Protein AF-A0A2W4MS15-F1 (afdb_monomer_lite)

pLDDT: mean 73.42, std 10.1, range [47.19, 88.62]

Radius of gyration: 22.42 Å; chains: 1; bounding box: 55×17×65 Å

Structure (mmCIF, N/CA/C/O backbone):
data_AF-A0A2W4MS15-F1
#
_entry.id   AF-A0A2W4MS15-F1
#
loop_
_atom_site.group_PDB
_atom_site.id
_atom_site.type_symbol
_atom_site.label_atom_id
_atom_site.label_alt_id
_atom_site.label_comp_id
_atom_site.label_asym_id
_atom_site.label_entity_id
_atom_site.label_seq_id
_atom_site.pdbx_PDB_ins_code
_atom_site.Cartn_x
_atom_site.Cartn_y
_atom_site.Cartn_z
_atom_site.occupancy
_atom_site.B_iso_or_equiv
_atom_site.auth_seq_id
_atom_site.auth_comp_id
_atom_site.auth_asym_id
_atom_site.auth_atom_id
_atom_site.pdbx_PDB_model_num
ATOM 1 N N . MET A 1 1 ? -2.195 6.714 -44.480 1.00 55.25 1 MET A N 1
ATOM 2 C CA . MET A 1 1 ? -2.431 7.238 -43.115 1.00 55.25 1 MET A CA 1
ATOM 3 C C . MET A 1 1 ? -1.509 6.511 -42.140 1.00 55.25 1 MET A C 1
ATOM 5 O O . MET A 1 1 ? -1.651 5.297 -42.028 1.00 55.25 1 MET A O 1
ATOM 9 N N . PRO A 1 2 ? -0.529 7.174 -41.500 1.00 47.19 2 PRO A N 1
ATOM 10 C CA . PRO A 1 2 ? 0.364 6.512 -40.549 1.00 47.19 2 PRO A CA 1
ATOM 11 C C . PRO A 1 2 ? -0.349 6.268 -39.208 1.00 47.19 2 PRO A C 1
ATOM 13 O O . PRO A 1 2 ? -0.942 7.177 -38.630 1.00 47.19 2 PRO A O 1
ATOM 16 N N . LYS A 1 3 ? -0.313 5.019 -38.728 1.00 52.78 3 LYS A N 1
ATOM 17 C CA . LYS A 1 3 ? -0.880 4.596 -37.441 1.00 52.78 3 LYS A CA 1
ATOM 18 C C . LYS A 1 3 ? 0.089 4.965 -36.314 1.00 52.78 3 LYS A C 1
ATOM 20 O O . LYS A 1 3 ? 1.171 4.397 -36.212 1.00 52.78 3 LYS A O 1
ATOM 25 N N . PHE A 1 4 ? -0.311 5.904 -35.461 1.00 57.56 4 PHE A N 1
ATOM 26 C CA . PHE A 1 4 ? 0.367 6.193 -34.198 1.00 57.56 4 PHE A CA 1
ATOM 27 C C . PHE A 1 4 ? 0.059 5.090 -33.176 1.00 57.56 4 PHE A C 1
ATOM 29 O O . PHE A 1 4 ? -0.883 5.201 -32.399 1.00 57.56 4 PHE A O 1
ATOM 36 N N . THR A 1 5 ? 0.863 4.032 -33.130 1.00 56.72 5 THR A N 1
ATOM 37 C CA . THR A 1 5 ? 0.926 3.145 -31.957 1.00 56.72 5 THR A CA 1
ATOM 38 C C . THR A 1 5 ? 2.009 3.661 -31.021 1.00 56.72 5 THR A C 1
ATOM 40 O O . THR A 1 5 ? 3.182 3.318 -31.144 1.00 56.72 5 THR A O 1
ATOM 43 N N . ARG A 1 6 ? 1.620 4.549 -30.099 1.00 58.78 6 ARG A N 1
ATOM 44 C CA . ARG A 1 6 ? 2.477 4.956 -28.979 1.00 58.78 6 ARG A CA 1
ATOM 45 C C . ARG A 1 6 ? 2.572 3.785 -27.990 1.00 58.78 6 ARG A C 1
ATOM 47 O O . ARG A 1 6 ? 1.523 3.267 -27.612 1.00 58.78 6 ARG A O 1
ATOM 54 N N . PRO A 1 7 ? 3.763 3.389 -27.508 1.00 56.69 7 PRO A N 1
ATOM 55 C CA . PRO A 1 7 ? 3.911 2.371 -26.466 1.00 56.69 7 PRO A CA 1
ATOM 56 C C . PRO A 1 7 ? 3.540 2.943 -25.082 1.00 56.69 7 PRO A C 1
ATOM 58 O O . PRO A 1 7 ? 4.332 2.929 -24.148 1.00 56.69 7 PRO A O 1
ATOM 61 N N . GLN A 1 8 ? 2.331 3.497 -24.946 1.00 58.50 8 GLN A N 1
ATOM 62 C CA . GLN A 1 8 ? 1.786 3.977 -23.669 1.00 58.50 8 GLN A CA 1
ATOM 63 C C . GLN A 1 8 ? 1.354 2.826 -22.742 1.00 58.50 8 GLN A C 1
ATOM 65 O O . GLN A 1 8 ? 1.166 3.042 -21.548 1.00 58.50 8 GLN A O 1
ATOM 70 N N . SER A 1 9 ? 1.230 1.603 -23.266 1.00 63.28 9 SER A N 1
ATOM 71 C CA . SER A 1 9 ? 0.736 0.437 -22.527 1.00 63.28 9 SER A CA 1
ATOM 72 C C . SER A 1 9 ? 1.659 -0.014 -21.394 1.00 63.28 9 SER A C 1
ATOM 74 O O . SER A 1 9 ? 1.166 -0.402 -20.341 1.00 63.28 9 SER A O 1
ATOM 76 N N . ALA A 1 10 ? 2.980 0.066 -21.569 1.00 70.81 10 ALA A N 1
ATOM 77 C CA . ALA A 1 10 ? 3.926 -0.482 -20.595 1.00 70.81 10 ALA A CA 1
ATOM 78 C C . 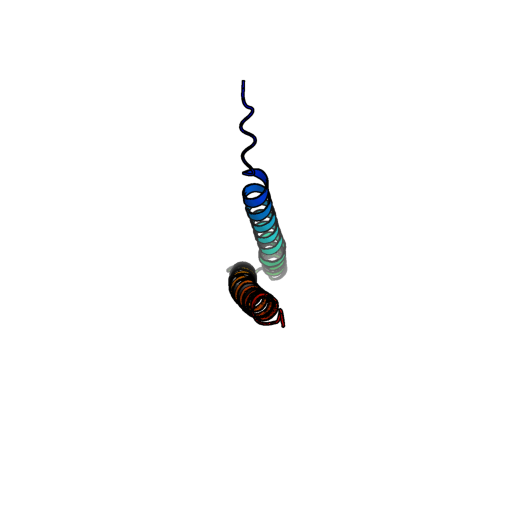ALA A 1 10 ? 3.919 0.292 -19.267 1.00 70.81 10 ALA A C 1
ATOM 80 O O . ALA A 1 10 ? 3.889 -0.308 -18.198 1.00 70.81 10 ALA A O 1
ATOM 81 N N . TYR A 1 11 ? 3.889 1.627 -19.318 1.00 71.88 11 TYR A N 1
ATOM 82 C CA . TYR A 1 11 ? 3.835 2.448 -18.104 1.00 71.88 11 TYR A CA 1
ATOM 83 C C . TYR A 1 11 ? 2.498 2.322 -17.379 1.00 71.88 11 TYR A C 1
ATOM 85 O O . TYR A 1 11 ? 2.473 2.283 -16.151 1.00 71.88 11 TYR A O 1
ATOM 93 N N . LEU A 1 12 ? 1.401 2.221 -18.135 1.00 78.19 12 LEU A N 1
ATOM 94 C CA . LEU A 1 12 ? 0.075 2.022 -17.564 1.00 78.19 12 LEU A CA 1
ATOM 95 C C . LEU A 1 12 ? -0.009 0.673 -16.840 1.00 78.19 12 LEU A C 1
ATOM 97 O O . LEU A 1 12 ? -0.486 0.625 -15.714 1.00 78.19 12 LEU A O 1
ATOM 101 N N . GLN A 1 13 ? 0.515 -0.398 -17.442 1.00 81.19 13 GLN A N 1
ATOM 102 C CA . GLN A 1 13 ? 0.555 -1.726 -16.821 1.00 81.19 13 GLN A CA 1
ATOM 103 C C . GLN A 1 13 ? 1.391 -1.731 -15.539 1.00 81.19 13 GLN A C 1
ATOM 105 O O . GLN A 1 13 ? 0.920 -2.199 -14.510 1.00 81.19 13 GLN A O 1
ATOM 110 N N . VAL A 1 14 ? 2.583 -1.125 -15.562 1.00 80.56 14 VAL A N 1
ATOM 111 C CA . VAL A 1 14 ? 3.446 -1.041 -14.372 1.00 80.56 14 VAL A CA 1
ATOM 112 C C . VAL A 1 14 ? 2.779 -0.248 -13.245 1.00 80.56 14 VAL A C 1
ATOM 114 O O . VAL A 1 14 ? 2.865 -0.645 -12.084 1.00 80.56 14 VAL A O 1
ATOM 117 N N . ALA A 1 15 ? 2.106 0.860 -13.565 1.00 81.88 15 ALA A N 1
ATOM 118 C CA . ALA A 1 15 ? 1.382 1.651 -12.572 1.00 81.88 15 ALA A CA 1
ATOM 119 C C . ALA A 1 15 ? 0.190 0.879 -11.982 1.00 81.88 15 ALA A C 1
ATOM 121 O O . ALA A 1 15 ? -0.032 0.923 -10.773 1.00 81.88 15 ALA A O 1
ATOM 122 N N . VAL A 1 16 ? -0.543 0.143 -12.822 1.00 87.62 16 VAL A N 1
ATOM 123 C CA . VAL A 1 16 ? -1.684 -0.684 -12.410 1.00 87.62 16 VAL A CA 1
ATOM 124 C C . VAL A 1 16 ? -1.235 -1.840 -11.515 1.00 87.62 16 VAL A C 1
ATOM 126 O O . VAL A 1 16 ? -1.803 -2.012 -10.439 1.00 87.62 16 VAL A O 1
ATOM 129 N N . ASP A 1 17 ? -0.181 -2.570 -11.884 1.00 84.56 17 ASP A N 1
ATOM 130 C CA . ASP A 1 17 ? 0.389 -3.641 -11.054 1.00 84.56 17 ASP A CA 1
ATOM 131 C C . ASP A 1 17 ? 0.850 -3.115 -9.693 1.00 84.56 17 ASP A C 1
ATOM 133 O O . ASP A 1 17 ? 0.646 -3.754 -8.658 1.00 84.56 17 ASP A O 1
ATOM 137 N N . PHE A 1 18 ? 1.450 -1.922 -9.676 1.00 83.75 18 PHE A N 1
ATOM 138 C CA . PHE A 1 18 ? 1.875 -1.280 -8.439 1.00 83.75 18 PHE A CA 1
ATOM 139 C C . PHE A 1 18 ? 0.681 -0.902 -7.554 1.00 83.75 18 PHE A C 1
ATOM 141 O O . PHE A 1 18 ? 0.711 -1.145 -6.348 1.00 83.75 18 PHE A O 1
ATOM 148 N N . GLY A 1 19 ? -0.387 -0.369 -8.154 1.00 85.19 19 GLY A N 1
ATOM 149 C CA . GLY A 1 19 ? -1.639 -0.067 -7.463 1.00 85.19 19 GLY A CA 1
ATOM 150 C C . GLY A 1 19 ? -2.300 -1.315 -6.877 1.00 85.19 19 GLY A C 1
ATOM 151 O O . GLY A 1 19 ? -2.675 -1.312 -5.708 1.00 85.19 19 GLY A O 1
ATOM 152 N N . TYR A 1 20 ? -2.374 -2.410 -7.637 1.00 88.62 20 TYR A N 1
ATOM 153 C CA . TYR A 1 20 ? -2.907 -3.679 -7.134 1.00 88.62 20 TYR A CA 1
ATOM 154 C C . TYR A 1 20 ? -2.073 -4.247 -5.988 1.00 88.62 20 TYR A C 1
ATOM 156 O O . TYR A 1 20 ? -2.635 -4.727 -5.007 1.00 88.62 20 TYR A O 1
ATOM 164 N N . MET A 1 21 ? -0.744 -4.173 -6.079 1.00 84.88 21 MET A N 1
ATOM 165 C CA . MET A 1 21 ? 0.146 -4.638 -5.017 1.00 84.88 21 MET A CA 1
ATOM 166 C C . MET A 1 21 ? -0.010 -3.803 -3.736 1.00 84.88 21 MET A C 1
ATOM 168 O O . MET A 1 21 ? 0.008 -4.369 -2.644 1.00 84.88 21 MET A O 1
ATOM 172 N N . LEU A 1 22 ? -0.204 -2.485 -3.869 1.00 83.31 22 LEU A N 1
ATOM 173 C CA . LEU A 1 22 ? -0.483 -1.583 -2.751 1.00 83.31 22 LEU A CA 1
ATOM 174 C C . LEU A 1 22 ? -1.802 -1.961 -2.071 1.00 83.31 22 LEU A C 1
ATOM 176 O O . LEU A 1 22 ? -1.798 -2.293 -0.891 1.00 83.31 22 LEU A O 1
ATOM 180 N N . VAL A 1 23 ? -2.895 -2.016 -2.839 1.00 87.56 23 VAL A N 1
ATOM 181 C CA . VAL A 1 23 ? -4.229 -2.365 -2.327 1.00 87.56 23 VAL A CA 1
ATOM 182 C C . VAL A 1 23 ? -4.226 -3.752 -1.684 1.00 87.56 23 VAL A C 1
ATOM 184 O O . VAL A 1 23 ? -4.775 -3.927 -0.601 1.00 87.56 23 VAL A O 1
ATOM 187 N N . ALA A 1 24 ? -3.578 -4.739 -2.306 1.00 87.06 24 ALA A N 1
ATOM 188 C CA . ALA A 1 24 ? -3.478 -6.084 -1.751 1.00 87.06 24 ALA A CA 1
ATOM 189 C C . ALA A 1 24 ? -2.730 -6.096 -0.410 1.00 87.06 24 ALA A C 1
ATOM 191 O O . ALA A 1 24 ? -3.185 -6.747 0.527 1.00 87.06 24 ALA A O 1
ATOM 192 N N . ALA A 1 25 ? -1.615 -5.366 -0.298 1.00 81.94 25 ALA A N 1
ATOM 193 C CA . ALA A 1 25 ? -0.866 -5.254 0.951 1.00 81.94 25 ALA A CA 1
ATOM 194 C C . ALA A 1 25 ? -1.682 -4.535 2.036 1.00 81.94 25 ALA A C 1
ATOM 196 O O . ALA A 1 25 ? -1.749 -5.007 3.168 1.00 81.94 25 ALA A O 1
ATOM 197 N N . GLU A 1 26 ? -2.346 -3.434 1.694 1.00 81.56 26 GLU A N 1
ATOM 198 C CA . GLU A 1 26 ? -3.176 -2.663 2.623 1.00 81.56 26 GLU A CA 1
ATOM 199 C C . GLU A 1 26 ? -4.382 -3.462 3.120 1.00 81.56 26 GLU A C 1
ATOM 201 O O . GLU A 1 26 ? -4.687 -3.437 4.309 1.00 81.56 26 GLU A O 1
ATOM 206 N N . LEU A 1 27 ? -5.023 -4.247 2.252 1.00 84.44 27 LEU A N 1
ATOM 207 C CA . LEU A 1 27 ? -6.105 -5.147 2.650 1.00 84.44 27 LEU A CA 1
ATOM 208 C C . LEU A 1 27 ? -5.604 -6.301 3.526 1.00 84.44 27 LEU A C 1
ATOM 210 O O . LEU A 1 27 ? -6.269 -6.652 4.497 1.00 84.44 27 LEU A O 1
ATOM 214 N N . LEU A 1 28 ? -4.432 -6.872 3.235 1.00 84.06 28 LEU A N 1
ATOM 215 C CA . LEU A 1 28 ? -3.847 -7.947 4.045 1.00 84.06 28 LEU A CA 1
ATOM 216 C C . LEU A 1 28 ? -3.450 -7.463 5.442 1.00 84.06 28 LEU A C 1
ATOM 218 O O . LEU A 1 28 ? -3.843 -8.065 6.440 1.00 84.06 28 LEU A O 1
ATOM 222 N N . PHE A 1 29 ? -2.682 -6.378 5.524 1.00 81.62 29 PHE A N 1
ATOM 223 C CA . PHE A 1 29 ? -2.159 -5.878 6.795 1.00 81.62 29 PHE A CA 1
ATOM 224 C C . PHE A 1 29 ? -3.177 -5.027 7.555 1.00 81.62 29 PHE A C 1
ATOM 226 O O . PHE A 1 29 ? -3.326 -5.192 8.764 1.00 81.62 29 PHE A O 1
ATOM 233 N N . GLY A 1 30 ? -3.911 -4.155 6.863 1.00 79.62 30 GLY A N 1
ATOM 234 C CA . GLY A 1 30 ? -4.977 -3.343 7.447 1.00 79.62 30 GLY A CA 1
ATOM 235 C C . GLY A 1 30 ? -6.205 -4.178 7.799 1.00 79.62 30 GLY A C 1
ATOM 236 O O . GLY A 1 30 ? -6.701 -4.086 8.918 1.00 79.62 30 GLY A O 1
ATOM 237 N N . GLY A 1 31 ? -6.651 -5.062 6.902 1.00 80.25 31 GLY A N 1
ATOM 238 C CA . GLY A 1 31 ? -7.758 -5.985 7.177 1.00 80.25 31 GLY A CA 1
ATOM 239 C C . GLY A 1 31 ? -7.405 -7.038 8.231 1.00 80.25 31 GLY A C 1
ATOM 240 O O . GLY A 1 31 ? -8.217 -7.326 9.110 1.00 80.25 31 GLY A O 1
ATOM 241 N N . GLY A 1 32 ? -6.172 -7.557 8.215 1.00 81.50 32 GLY A N 1
ATOM 242 C CA . GLY A 1 32 ? -5.661 -8.433 9.272 1.00 81.50 32 GLY A CA 1
ATOM 243 C C . GLY A 1 32 ? -5.571 -7.732 10.632 1.00 81.50 32 GLY A C 1
ATOM 244 O O . GLY A 1 32 ? -5.967 -8.308 11.645 1.00 81.50 32 GLY A O 1
ATOM 245 N N . GLY A 1 33 ? -5.117 -6.474 10.655 1.00 76.62 33 GLY A N 1
ATOM 246 C CA . GLY A 1 33 ? -5.092 -5.631 11.854 1.00 76.62 33 GLY A CA 1
ATOM 247 C C . GLY A 1 33 ? -6.491 -5.338 12.396 1.00 76.62 33 GLY A C 1
ATOM 248 O O . GLY A 1 33 ? -6.716 -5.476 13.597 1.00 76.62 33 GLY A O 1
ATOM 249 N N . TYR A 1 34 ? -7.445 -5.054 11.507 1.00 72.31 34 TYR A N 1
ATOM 250 C CA . TYR A 1 34 ? -8.852 -4.838 11.848 1.00 72.31 34 TYR A CA 1
ATOM 251 C C . TYR A 1 34 ? -9.505 -6.077 12.461 1.00 72.31 34 TYR A C 1
ATOM 253 O O . TYR A 1 34 ? -10.184 -5.989 13.484 1.00 72.31 34 TYR A O 1
ATOM 261 N N . TRP A 1 35 ? -9.261 -7.255 11.881 1.00 78.94 35 TRP A N 1
ATOM 262 C CA . TRP A 1 35 ? -9.761 -8.512 12.435 1.00 78.94 35 TRP A CA 1
ATOM 263 C C . TRP A 1 35 ? -9.172 -8.802 13.824 1.00 78.94 35 TRP A C 1
ATOM 265 O O . TRP A 1 35 ? -9.870 -9.298 14.711 1.00 78.94 35 TRP A O 1
ATOM 275 N N . LEU A 1 36 ? -7.900 -8.454 14.040 1.00 76.56 36 LEU A N 1
ATOM 276 C CA . LEU A 1 36 ? -7.228 -8.627 15.325 1.00 76.56 36 LEU A CA 1
ATOM 277 C C . LEU A 1 36 ? -7.731 -7.641 16.395 1.00 76.56 36 LEU A C 1
ATOM 279 O O . LEU A 1 36 ? -7.875 -8.044 17.551 1.00 76.56 36 LEU A O 1
ATOM 283 N N . ASP A 1 37 ? -8.035 -6.393 16.019 1.00 70.50 37 ASP A N 1
ATOM 284 C CA . ASP A 1 37 ? -8.673 -5.402 16.900 1.00 70.50 37 ASP A CA 1
ATOM 285 C C . ASP A 1 37 ? -10.085 -5.836 17.300 1.00 70.50 37 ASP A C 1
ATOM 287 O O . ASP A 1 37 ? -10.419 -5.835 18.488 1.00 70.50 37 ASP A O 1
ATOM 291 N N . GLN A 1 38 ? -10.888 -6.295 16.332 1.00 74.56 38 GLN A N 1
ATOM 292 C CA . GLN A 1 38 ? -12.238 -6.799 16.596 1.00 74.56 38 GLN A CA 1
ATOM 293 C C . GLN A 1 38 ? -12.229 -7.988 17.559 1.00 74.56 38 GLN A C 1
ATOM 295 O O . GLN A 1 38 ? -13.062 -8.065 18.460 1.00 74.56 38 GLN A O 1
ATOM 300 N N . ARG A 1 39 ? -11.264 -8.904 17.415 1.00 73.81 39 ARG A N 1
ATOM 301 C CA . ARG A 1 39 ? -11.171 -10.085 18.282 1.00 73.81 39 ARG A CA 1
ATOM 302 C C . ARG A 1 39 ? -10.716 -9.755 19.707 1.00 73.81 39 ARG A C 1
ATOM 304 O O . ARG A 1 39 ? -10.975 -10.544 20.611 1.00 73.81 39 ARG A O 1
ATOM 311 N N . ARG A 1 40 ? -10.034 -8.622 19.915 1.00 68.19 40 ARG A N 1
ATOM 312 C CA . ARG A 1 40 ? -9.580 -8.167 21.241 1.00 68.19 40 ARG A CA 1
ATOM 313 C C . ARG A 1 40 ? -10.549 -7.209 21.936 1.00 68.19 40 ARG A C 1
ATOM 315 O O . ARG A 1 40 ? -10.305 -6.888 23.094 1.00 68.19 40 ARG A O 1
ATOM 322 N N . GLY A 1 41 ? -11.629 -6.783 21.273 1.00 63.78 41 GLY A N 1
ATOM 323 C CA . GLY A 1 41 ? -12.599 -5.843 21.846 1.00 63.78 41 GLY A CA 1
ATOM 324 C C . GLY A 1 41 ? -11.982 -4.488 22.206 1.00 63.78 41 GLY A C 1
ATOM 325 O O . GLY A 1 41 ? -12.447 -3.832 23.133 1.00 63.78 41 GLY A O 1
ATOM 326 N N . ALA A 1 42 ? -10.895 -4.099 21.531 1.00 60.06 42 ALA A N 1
ATOM 327 C CA . ALA A 1 42 ? -10.177 -2.872 21.840 1.00 60.06 42 ALA A CA 1
ATOM 328 C C . ALA A 1 42 ? -11.001 -1.650 21.399 1.00 60.06 42 ALA A C 1
ATOM 330 O O . ALA A 1 42 ? -11.339 -1.523 20.225 1.00 60.06 42 ALA A O 1
ATOM 331 N N . GLU A 1 43 ? -11.287 -0.730 22.327 1.00 64.31 43 GLU A N 1
ATOM 332 C CA . GLU A 1 43 ? -11.966 0.550 22.041 1.00 64.31 43 GLU A CA 1
ATOM 333 C C . GLU A 1 43 ? -11.166 1.442 21.074 1.00 64.31 43 GLU A C 1
ATOM 335 O O . GLU A 1 43 ? -11.725 2.331 20.434 1.00 64.31 43 GLU A O 1
ATOM 340 N N . VAL A 1 44 ? -9.855 1.197 20.949 1.00 64.75 44 VAL A N 1
ATOM 341 C CA . VAL A 1 44 ? -8.938 1.973 20.109 1.00 64.75 44 VAL A CA 1
ATOM 342 C C . VAL A 1 44 ? -8.211 1.043 19.128 1.00 64.75 44 V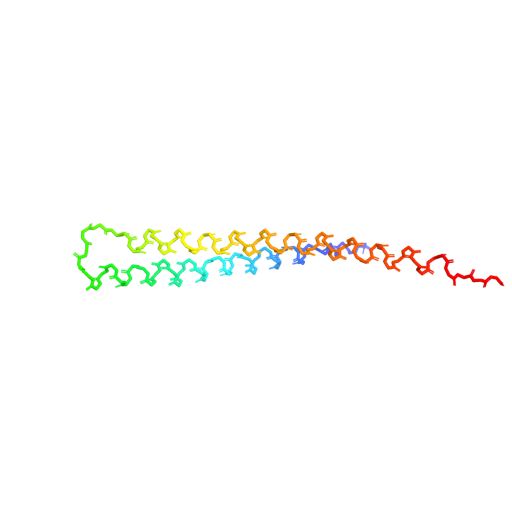AL A C 1
ATOM 344 O O . VAL A 1 44 ? -7.536 0.114 19.584 1.00 64.75 44 VAL A O 1
ATOM 347 N N . PRO A 1 45 ? -8.292 1.287 17.803 1.00 74.69 45 PRO A N 1
ATOM 348 C CA . PRO A 1 45 ? -7.856 0.341 16.780 1.00 74.69 45 PRO A CA 1
ATOM 349 C C . PRO A 1 45 ? -6.342 0.409 16.501 1.00 74.69 45 PRO A C 1
ATOM 351 O O . PRO A 1 45 ? -5.888 0.705 15.389 1.00 74.69 45 PRO A O 1
ATOM 354 N N . TRP A 1 46 ? -5.528 0.180 17.532 1.00 77.19 46 TRP A N 1
ATOM 355 C CA . TRP A 1 46 ? -4.071 0.294 17.445 1.00 77.19 46 TRP A CA 1
ATOM 356 C C . TRP A 1 46 ? -3.451 -0.731 16.490 1.00 77.19 46 TRP A C 1
ATOM 358 O O . TRP A 1 46 ? -2.475 -0.409 15.810 1.00 77.19 46 TRP A O 1
ATOM 368 N N . PHE A 1 47 ? -4.014 -1.941 16.390 1.00 75.69 47 PHE A N 1
ATOM 369 C CA . PHE A 1 47 ? -3.502 -2.964 15.473 1.00 75.69 47 PHE A CA 1
ATOM 370 C C . PHE A 1 47 ? -3.831 -2.646 14.021 1.00 75.69 47 PHE A C 1
ATOM 372 O O . PHE A 1 47 ? -3.007 -2.899 13.143 1.00 75.69 47 PHE A O 1
ATOM 379 N N . THR A 1 48 ? -4.989 -2.045 13.767 1.00 74.62 48 THR A N 1
ATOM 380 C CA . THR A 1 48 ? -5.354 -1.557 12.435 1.00 74.62 48 THR A CA 1
ATOM 381 C C . THR A 1 48 ? -4.410 -0.440 11.992 1.00 74.62 48 THR A C 1
ATOM 383 O O . THR A 1 48 ? -3.856 -0.503 10.896 1.00 74.62 48 THR A O 1
ATOM 386 N N . VAL A 1 49 ? -4.154 0.547 12.860 1.00 80.94 49 VAL A N 1
ATOM 387 C CA . VAL A 1 49 ? -3.230 1.658 12.565 1.00 80.94 49 VAL A CA 1
ATOM 388 C C . VAL A 1 49 ? -1.808 1.144 12.337 1.00 80.94 49 VAL A C 1
ATOM 390 O O . VAL A 1 49 ? -1.172 1.516 11.351 1.00 80.94 49 VAL A O 1
ATOM 393 N N . ALA A 1 50 ? -1.319 0.246 13.196 1.00 83.31 50 ALA A N 1
ATOM 394 C CA . ALA A 1 50 ? -0.009 -0.373 13.024 1.00 83.31 50 ALA A CA 1
ATOM 395 C C . ALA A 1 50 ? 0.070 -1.205 11.733 1.00 83.31 50 ALA A C 1
ATOM 397 O O . ALA A 1 50 ? 1.073 -1.136 11.027 1.00 83.31 50 ALA A O 1
ATOM 398 N N . GLY A 1 51 ? -0.987 -1.949 11.394 1.00 81.75 51 GLY A N 1
ATOM 399 C CA . GLY A 1 51 ? -1.079 -2.744 10.169 1.00 81.75 51 GLY A CA 1
ATOM 400 C C . GLY A 1 51 ? -1.046 -1.888 8.903 1.00 81.75 51 GLY A C 1
ATOM 401 O O . GLY A 1 51 ? -0.282 -2.185 7.987 1.00 81.75 51 GLY A O 1
ATOM 402 N N . VAL A 1 52 ? -1.803 -0.789 8.867 1.00 82.25 52 VAL A N 1
ATOM 403 C CA . VAL A 1 52 ? -1.794 0.161 7.741 1.00 82.25 52 VAL A CA 1
ATOM 404 C C . VAL A 1 52 ? -0.429 0.837 7.607 1.00 82.25 52 VAL A C 1
ATOM 406 O O . VAL A 1 52 ? 0.138 0.856 6.516 1.00 82.25 52 VAL A O 1
ATOM 409 N N . LEU A 1 53 ? 0.149 1.328 8.709 1.00 86.38 53 LEU A N 1
ATOM 410 C CA . LEU A 1 53 ? 1.484 1.938 8.696 1.00 86.38 53 LEU A CA 1
ATOM 411 C C . LEU A 1 53 ? 2.561 0.954 8.228 1.00 86.38 53 LEU A C 1
ATOM 413 O O . LEU A 1 53 ? 3.445 1.331 7.457 1.00 86.38 53 LEU A O 1
ATOM 417 N N . LEU A 1 54 ? 2.480 -0.309 8.653 1.00 82.19 54 LEU A N 1
ATOM 418 C CA . LEU A 1 54 ? 3.398 -1.357 8.219 1.00 82.19 54 LEU A CA 1
ATOM 419 C C . LEU A 1 54 ? 3.220 -1.670 6.727 1.00 82.19 54 LEU A C 1
ATOM 421 O O . LEU A 1 54 ? 4.212 -1.752 6.004 1.00 82.19 54 LEU A O 1
ATOM 425 N N . GLY A 1 55 ? 1.976 -1.793 6.252 1.00 82.25 55 GLY A N 1
ATOM 426 C CA . GLY A 1 55 ? 1.663 -1.995 4.835 1.00 82.25 55 GLY A CA 1
ATOM 427 C C . GLY A 1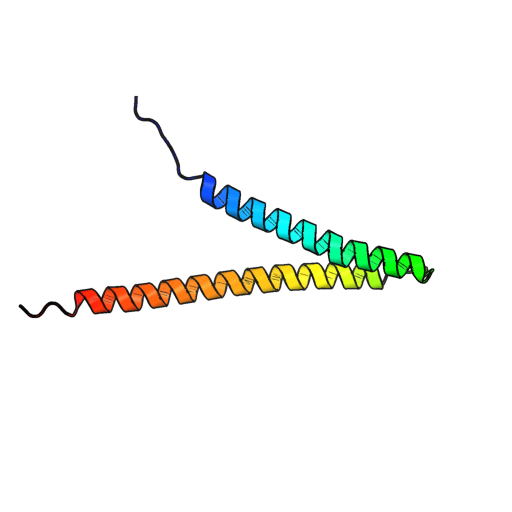 55 ? 2.225 -0.873 3.959 1.00 82.25 55 GLY A C 1
ATOM 428 O O . GLY A 1 55 ? 2.913 -1.139 2.969 1.00 82.25 55 GLY A O 1
ATOM 429 N N . LEU A 1 56 ? 2.039 0.378 4.387 1.00 84.31 56 LEU A N 1
ATOM 430 C CA . LEU A 1 56 ? 2.578 1.558 3.717 1.00 84.31 56 LEU A CA 1
ATOM 431 C C . LEU A 1 56 ? 4.115 1.551 3.711 1.00 84.31 56 LEU A C 1
ATOM 433 O O . LEU A 1 56 ? 4.737 1.754 2.666 1.00 84.31 56 LEU A O 1
ATOM 437 N N . ALA A 1 57 ? 4.746 1.258 4.851 1.00 86.69 57 ALA A N 1
ATOM 438 C CA . ALA A 1 57 ? 6.201 1.182 4.964 1.00 86.69 57 ALA A CA 1
ATOM 439 C C . ALA A 1 57 ? 6.796 0.110 4.035 1.00 86.69 57 ALA A C 1
ATOM 441 O O . ALA A 1 57 ? 7.797 0.361 3.361 1.00 86.69 57 ALA A O 1
ATOM 442 N N . VAL A 1 58 ? 6.167 -1.065 3.942 1.00 82.31 58 VAL A N 1
ATOM 443 C CA . VAL A 1 58 ? 6.598 -2.158 3.055 1.00 82.31 58 VAL A CA 1
ATOM 444 C C . VAL A 1 58 ? 6.448 -1.778 1.579 1.00 82.31 58 VAL A C 1
ATOM 446 O O . VAL A 1 58 ? 7.346 -2.064 0.775 1.00 82.31 58 VAL A O 1
ATOM 449 N N . ALA A 1 59 ? 5.351 -1.111 1.211 1.00 79.88 59 ALA A N 1
ATOM 450 C CA . ALA A 1 59 ? 5.120 -0.645 -0.154 1.00 79.88 59 ALA A CA 1
ATOM 451 C C . ALA A 1 59 ? 6.165 0.398 -0.579 1.00 79.88 59 ALA A C 1
ATOM 453 O O . ALA A 1 59 ? 6.812 0.242 -1.620 1.00 79.88 59 ALA A O 1
ATOM 454 N N . PHE A 1 60 ? 6.412 1.404 0.264 1.00 83.56 60 PHE A N 1
ATOM 455 C CA . PHE A 1 60 ? 7.443 2.414 0.019 1.00 83.56 60 PHE A CA 1
ATOM 456 C C . PHE A 1 60 ? 8.850 1.815 -0.005 1.00 83.56 60 PHE A C 1
ATOM 458 O O . PHE A 1 60 ? 9.639 2.133 -0.895 1.00 83.56 60 PHE A O 1
ATOM 465 N N . TYR A 1 61 ? 9.171 0.901 0.913 1.00 84.62 61 TYR A N 1
ATOM 466 C CA . TYR A 1 61 ? 10.460 0.210 0.908 1.00 84.62 61 TYR A CA 1
ATOM 467 C C . TYR A 1 61 ? 10.681 -0.555 -0.403 1.00 84.62 61 TYR A C 1
ATOM 469 O O . TYR A 1 61 ? 11.743 -0.460 -1.022 1.00 84.62 61 TYR A O 1
ATOM 477 N N . SER A 1 62 ? 9.654 -1.264 -0.876 1.00 78.44 62 SER A N 1
ATOM 478 C CA . SER A 1 62 ? 9.690 -1.978 -2.154 1.00 78.44 62 SER A CA 1
ATOM 479 C C . SER A 1 62 ? 9.851 -1.024 -3.341 1.00 78.44 62 SER A C 1
ATOM 481 O O . SER A 1 62 ? 10.609 -1.324 -4.266 1.00 78.44 62 SER A O 1
ATOM 483 N N . PHE A 1 63 ? 9.195 0.139 -3.302 1.00 80.56 63 PHE A N 1
ATOM 484 C CA . PHE A 1 63 ? 9.304 1.179 -4.323 1.00 80.56 63 PHE A CA 1
ATOM 485 C C . PHE A 1 63 ? 10.727 1.734 -4.434 1.00 80.56 63 PHE A C 1
ATOM 487 O O . PHE A 1 63 ? 11.345 1.662 -5.500 1.00 80.56 63 PHE A O 1
ATOM 494 N N . PHE A 1 64 ? 11.288 2.217 -3.323 1.00 81.62 64 PHE A N 1
ATOM 495 C CA . PHE A 1 64 ? 12.639 2.779 -3.300 1.00 81.62 64 PHE A CA 1
ATOM 496 C C . PHE A 1 64 ? 13.697 1.739 -3.657 1.00 81.62 64 PHE A C 1
ATOM 498 O O . PHE A 1 64 ? 14.631 2.030 -4.409 1.00 81.62 64 PHE A O 1
ATOM 5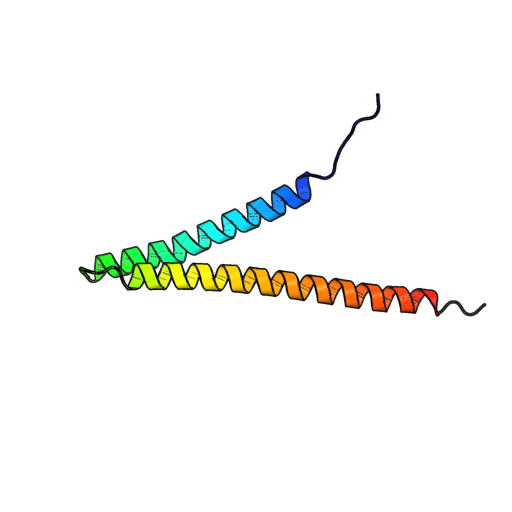05 N N . ARG A 1 65 ? 13.530 0.498 -3.185 1.00 80.38 65 ARG A N 1
ATOM 506 C CA . ARG A 1 65 ? 14.430 -0.601 -3.536 1.00 80.38 65 ARG A CA 1
ATOM 507 C C . ARG A 1 65 ? 14.405 -0.890 -5.037 1.00 80.38 65 ARG A C 1
ATOM 509 O O . ARG A 1 65 ? 15.469 -1.077 -5.621 1.00 80.38 65 ARG A O 1
ATOM 516 N N . ARG A 1 66 ? 13.231 -0.887 -5.680 1.00 74.56 66 ARG A N 1
ATOM 517 C CA . ARG A 1 66 ? 13.118 -1.065 -7.139 1.00 74.56 66 ARG A CA 1
ATOM 518 C C . ARG A 1 66 ? 13.761 0.091 -7.906 1.00 74.56 66 ARG A C 1
ATOM 520 O O . ARG A 1 66 ? 14.505 -0.174 -8.848 1.00 74.56 66 ARG A O 1
ATOM 527 N N . MET A 1 67 ? 13.559 1.339 -7.480 1.00 78.38 67 MET A N 1
ATOM 528 C CA . MET A 1 67 ? 14.195 2.497 -8.125 1.00 78.38 67 MET A CA 1
ATOM 529 C C . MET A 1 67 ? 15.726 2.454 -8.031 1.00 78.38 67 MET A C 1
ATOM 531 O O . MET A 1 67 ? 16.406 2.600 -9.045 1.00 78.38 67 MET A O 1
ATOM 535 N N . GLY A 1 68 ? 16.281 2.145 -6.855 1.00 75.50 68 GLY A N 1
ATOM 536 C CA . GLY A 1 68 ? 17.734 2.039 -6.686 1.00 75.50 68 GLY A CA 1
ATOM 537 C C . GLY A 1 68 ? 18.361 0.863 -7.447 1.00 75.50 68 GLY A C 1
ATOM 538 O O . GLY A 1 68 ? 19.484 0.964 -7.942 1.00 75.50 68 GLY A O 1
ATOM 539 N N . VAL A 1 69 ? 17.645 -0.261 -7.579 1.00 67.88 69 VAL A N 1
ATOM 540 C CA . VAL A 1 69 ? 18.106 -1.409 -8.382 1.00 67.88 69 VAL A CA 1
ATOM 541 C C . VAL A 1 69 ? 18.112 -1.072 -9.875 1.00 67.88 69 VAL A C 1
ATOM 543 O O . VAL A 1 69 ? 19.066 -1.431 -10.563 1.00 67.88 69 VAL A O 1
ATOM 546 N N . LEU A 1 70 ? 17.112 -0.338 -10.371 1.00 63.38 70 LEU A N 1
ATOM 547 C CA . LEU A 1 70 ? 17.038 0.094 -11.772 1.00 63.38 70 LEU A CA 1
ATOM 548 C C . LEU A 1 70 ? 18.188 1.034 -12.161 1.00 63.38 70 LEU A C 1
ATOM 550 O O . LEU A 1 70 ? 18.785 0.862 -13.225 1.00 63.38 70 LEU A O 1
ATOM 554 N N . GLU A 1 71 ? 18.553 1.986 -11.300 1.00 68.88 71 GLU A N 1
ATOM 555 C CA . GLU A 1 71 ? 19.703 2.869 -11.548 1.00 68.88 71 GLU A CA 1
ATOM 556 C C . GLU A 1 71 ? 21.031 2.104 -11.591 1.00 68.88 71 GLU A C 1
ATOM 558 O O . GLU A 1 71 ? 21.870 2.345 -12.465 1.00 68.88 71 GLU A O 1
ATOM 563 N N . ARG A 1 72 ? 21.222 1.148 -10.673 1.00 70.38 72 ARG A N 1
ATOM 564 C CA . ARG A 1 72 ? 22.423 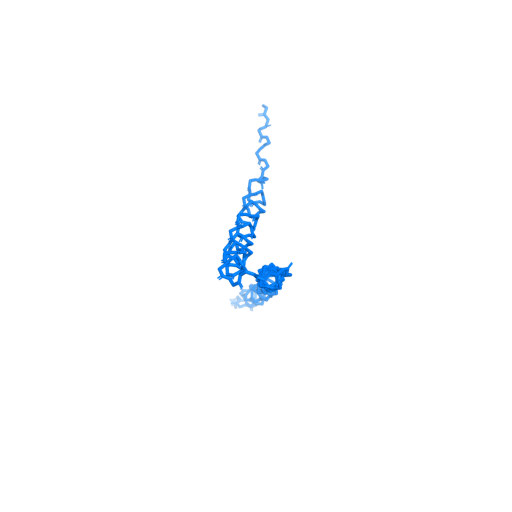0.298 -10.651 1.00 70.38 72 ARG A CA 1
ATOM 565 C C . ARG A 1 72 ? 22.493 -0.616 -11.870 1.00 70.38 72 ARG A C 1
ATOM 567 O O . ARG A 1 72 ? 23.567 -0.746 -12.452 1.00 70.38 72 ARG A O 1
ATOM 574 N N . ALA A 1 73 ? 21.367 -1.197 -12.281 1.00 68.44 73 ALA A N 1
ATOM 575 C CA . ALA A 1 73 ? 21.280 -2.024 -13.481 1.00 68.44 73 ALA A CA 1
ATOM 576 C C . ALA A 1 73 ? 21.642 -1.222 -14.742 1.00 68.44 73 ALA A C 1
ATOM 578 O O . ALA A 1 73 ? 22.491 -1.662 -15.516 1.00 68.44 73 ALA A O 1
ATOM 579 N N . ARG A 1 74 ? 21.113 0.004 -14.892 1.00 68.69 74 ARG A N 1
ATOM 580 C CA . ARG A 1 74 ? 21.477 0.891 -16.011 1.00 68.69 74 ARG A CA 1
ATOM 581 C C . ARG A 1 74 ? 22.956 1.263 -16.022 1.00 68.69 74 ARG A C 1
ATOM 583 O O . ARG A 1 74 ? 23.576 1.260 -17.083 1.00 68.69 74 ARG A O 1
ATOM 590 N N . ARG A 1 75 ? 23.542 1.581 -14.862 1.00 72.38 75 ARG A N 1
ATOM 591 C CA . ARG A 1 75 ? 24.983 1.880 -14.769 1.00 72.38 75 ARG A CA 1
ATOM 592 C C . ARG A 1 75 ? 25.847 0.666 -15.117 1.00 72.38 75 ARG A C 1
ATOM 594 O O . ARG A 1 75 ? 26.851 0.826 -15.804 1.00 72.38 75 ARG A O 1
ATOM 601 N N . ALA A 1 76 ? 25.456 -0.534 -14.690 1.00 74.00 76 ALA A N 1
ATOM 602 C CA . ALA A 1 76 ? 26.177 -1.767 -15.006 1.00 74.00 76 ALA A CA 1
ATOM 603 C C . ALA A 1 76 ? 26.112 -2.117 -16.505 1.00 74.00 76 ALA A C 1
ATOM 605 O O . ALA A 1 76 ? 27.112 -2.538 -17.088 1.00 74.00 76 ALA A O 1
ATOM 606 N N . GLU A 1 77 ? 24.964 -1.901 -17.154 1.00 69.44 77 GLU A N 1
ATOM 607 C CA . GLU A 1 77 ? 24.825 -2.063 -18.606 1.00 69.44 77 GLU A CA 1
ATOM 608 C C . GLU A 1 77 ? 25.623 -1.020 -19.391 1.00 69.44 77 GLU A C 1
ATOM 610 O O . GLU A 1 77 ? 26.291 -1.376 -20.364 1.00 69.44 77 GLU A O 1
ATOM 615 N N . ALA A 1 78 ? 25.622 0.244 -18.953 1.00 69.06 78 ALA A N 1
ATOM 616 C CA . ALA A 1 78 ? 26.439 1.301 -19.549 1.00 69.06 78 ALA A CA 1
ATOM 617 C C . ALA A 1 78 ? 27.945 0.989 -19.449 1.00 69.06 78 ALA A C 1
ATOM 619 O O . ALA A 1 78 ? 28.677 1.154 -20.424 1.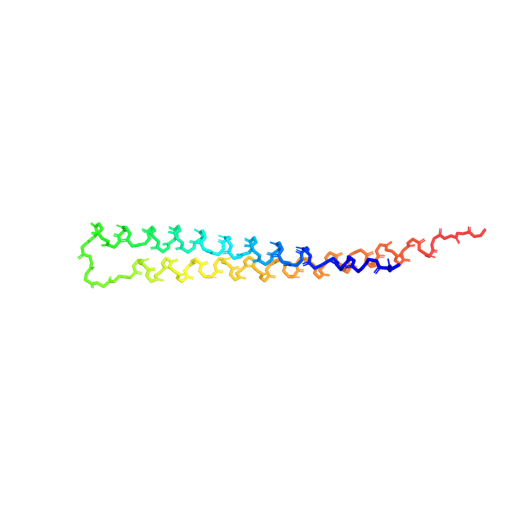00 69.06 78 ALA A O 1
ATOM 620 N N . ALA A 1 79 ? 28.403 0.454 -18.311 1.00 71.69 79 ALA A N 1
ATOM 621 C CA . ALA A 1 79 ? 29.790 0.022 -18.135 1.00 71.69 79 ALA A CA 1
ATOM 622 C C . ALA A 1 79 ? 30.162 -1.143 -19.075 1.00 71.69 79 ALA A C 1
ATOM 624 O O . ALA A 1 79 ? 31.206 -1.107 -19.722 1.00 71.69 79 ALA A O 1
ATOM 625 N N . ARG A 1 80 ? 29.279 -2.143 -19.231 1.00 65.38 80 ARG A N 1
ATOM 626 C CA . ARG A 1 80 ? 29.492 -3.273 -20.161 1.00 65.38 80 ARG A CA 1
ATOM 627 C C . ARG A 1 80 ? 29.455 -2.877 -21.637 1.00 65.38 80 ARG A C 1
ATOM 629 O O . ARG A 1 80 ? 30.097 -3.520 -22.463 1.00 65.38 80 ARG A O 1
ATOM 636 N N . SER A 1 81 ? 28.673 -1.863 -21.998 1.00 63.16 81 SER A N 1
ATOM 637 C CA . SER A 1 81 ? 28.562 -1.409 -23.390 1.00 63.16 81 SER A CA 1
ATOM 638 C C . SER A 1 81 ? 29.691 -0.455 -23.800 1.00 63.16 81 SER A C 1
ATOM 640 O O . SER A 1 81 ? 30.046 -0.431 -24.979 1.00 63.16 81 SER A O 1
ATOM 642 N N . GLY A 1 82 ? 30.313 0.247 -22.846 1.00 64.94 82 GLY A N 1
ATOM 643 C CA . GLY A 1 82 ? 31.578 0.959 -23.058 1.00 64.94 82 GLY A CA 1
ATOM 644 C C . GLY A 1 82 ? 32.754 0.013 -23.324 1.00 64.94 82 GLY A C 1
ATOM 645 O O . GLY A 1 82 ? 33.522 0.235 -24.256 1.00 64.94 82 GLY A O 1
ATOM 646 N N . ASP A 1 83 ? 32.828 -1.091 -22.580 1.00 64.50 83 ASP A N 1
ATOM 647 C CA . ASP A 1 83 ? 33.876 -2.112 -22.714 1.00 64.50 83 ASP A CA 1
ATOM 648 C C . ASP A 1 83 ? 33.878 -2.791 -24.103 1.00 64.50 83 ASP A C 1
ATOM 650 O O . ASP A 1 83 ? 34.905 -2.867 -24.776 1.00 64.50 83 ASP A O 1
ATOM 654 N N . ARG A 1 84 ? 32.699 -3.150 -24.639 1.00 60.06 84 ARG A N 1
ATOM 655 C CA . ARG A 1 84 ? 32.590 -3.751 -25.988 1.00 60.06 84 ARG A CA 1
ATOM 656 C C . ARG A 1 84 ? 33.004 -2.833 -27.144 1.00 60.06 84 ARG A C 1
ATOM 658 O O . ARG A 1 84 ? 33.277 -3.340 -28.228 1.00 60.06 84 ARG A O 1
ATOM 665 N N . ARG A 1 85 ? 33.031 -1.506 -26.961 1.00 59.56 85 ARG A N 1
ATOM 666 C CA . ARG A 1 85 ? 33.499 -0.561 -27.998 1.00 59.56 85 ARG A CA 1
ATOM 667 C C . ARG A 1 85 ? 35.008 -0.307 -27.946 1.00 59.56 85 ARG A C 1
ATOM 669 O O . ARG A 1 85 ? 35.554 0.150 -28.943 1.00 59.56 85 ARG A O 1
ATOM 676 N N . GLY A 1 86 ? 35.672 -0.611 -26.829 1.00 58.62 86 GLY A N 1
ATOM 677 C CA . GLY A 1 86 ? 37.126 -0.473 -26.678 1.00 58.62 86 GLY A CA 1
ATOM 678 C C . GLY A 1 86 ? 37.933 -1.681 -27.166 1.00 58.62 86 GLY A C 1
ATOM 679 O O . GLY A 1 86 ? 39.143 -1.577 -27.328 1.00 58.62 86 GLY A O 1
ATOM 680 N N . GLY A 1 87 ? 37.273 -2.816 -27.417 1.00 54.12 87 GLY A N 1
ATOM 681 C CA . GLY A 1 87 ? 37.912 -4.100 -27.714 1.00 54.12 87 GLY A CA 1
ATOM 682 C C . GLY A 1 87 ? 37.881 -4.557 -29.175 1.00 54.12 87 GLY A C 1
ATOM 683 O O . GLY A 1 87 ? 37.902 -5.764 -29.395 1.00 54.12 87 GLY A O 1
ATOM 684 N N . GLN A 1 88 ? 37.805 -3.664 -30.171 1.00 59.03 88 GLN A N 1
ATOM 685 C CA . GLN A 1 88 ? 38.160 -4.047 -31.549 1.00 59.03 88 GLN A CA 1
ATOM 686 C C . GLN A 1 88 ? 39.651 -3.764 -31.794 1.00 59.03 88 GLN A C 1
ATOM 688 O O . GLN A 1 88 ? 39.998 -2.627 -32.124 1.00 59.03 88 GLN A O 1
ATOM 693 N N . PRO A 1 89 ? 40.549 -4.759 -31.640 1.00 57.97 89 PRO A N 1
ATOM 694 C CA . PRO A 1 89 ? 41.856 -4.688 -32.271 1.00 57.97 89 PRO A CA 1
ATOM 695 C C . PRO A 1 89 ? 41.645 -4.755 -33.789 1.00 57.97 89 PRO A C 1
ATOM 697 O O . PRO A 1 89 ? 40.908 -5.611 -34.283 1.00 57.97 89 PRO A O 1
ATOM 700 N N . ARG A 1 90 ? 42.227 -3.781 -34.491 1.00 61.00 90 ARG A N 1
ATOM 701 C CA . ARG A 1 90 ? 42.317 -3.760 -35.954 1.00 61.00 90 ARG A CA 1
ATOM 702 C C . ARG A 1 90 ? 43.199 -4.887 -36.467 1.00 61.00 90 ARG A C 1
ATOM 704 O O . ARG A 1 90 ? 44.183 -5.203 -35.763 1.00 61.00 90 ARG A O 1
#

Sequence (90 aa):
MPKFTRPQSAYLQVAVDFGYMLVAAELLFGGGGYWLDQRRGAEVPWFTVAGVLLGLAVAFYSFFRRMGVLERARRAEAARSGDRRGGQPR

Secondary structure (DSSP, 8-state):
--------HHHHHHHHHHHHHHHHHHHHHHHHHHHHHHHHT-SS-HHHHHHHHHHHHHHHHHHHHHHHHHHHHHHHHHHHHHHHHH----

Foldseek 3Di:
DDDPPDVPPPVVVVVVVLVVLLVVQLCCQLVVLVVVCVVVVDPDSPSNVVSNVVSVVVSVVVVVVVVVVVVVVVVVVVVVVVVVVVPDDD